Protein AF-A0A3D1SJI2-F1 (afdb_monomer_lite)

Secondary structure (DSSP, 8-state):
--HHHHHHHHTTSTTHHHHHHHHHHTHHHHHHHHHHHT---S-HHHHHHHHHHHHHHHHHHHHHHHHHT-HHHHHHHHHHHHHHHHHHHHH-

pLDDT: mean 87.46, std 10.69, range [45.66, 95.69]

Structure (mmCIF, N/CA/C/O backbone):
data_AF-A0A3D1SJI2-F1
#
_entry.id   AF-A0A3D1SJI2-F1
#
loop_
_atom_site.group_PDB
_atom_site.id
_atom_site.type_symbol
_atom_site.label_atom_id
_atom_site.label_alt_id
_atom_site.label_comp_id
_atom_site.label_asym_id
_atom_site.label_entity_id
_atom_site.label_seq_id
_atom_site.pdbx_PDB_ins_code
_atom_site.Cartn_x
_atom_site.Cartn_y
_atom_site.Cartn_z
_atom_site.occupancy
_atom_site.B_iso_or_equiv
_atom_site.auth_seq_id
_atom_site.auth_comp_id
_atom_site.auth_asym_id
_atom_site.auth_atom_id
_atom_site.pdbx_PDB_model_num
ATOM 1 N N . MET A 1 1 ? 0.425 13.482 -3.241 1.00 54.78 1 MET A N 1
ATOM 2 C CA . MET A 1 1 ? -0.167 12.395 -2.440 1.00 54.78 1 MET A CA 1
ATOM 3 C C . MET A 1 1 ? -0.523 12.970 -1.091 1.00 54.78 1 MET A C 1
ATOM 5 O O . MET A 1 1 ? 0.357 13.116 -0.268 1.00 54.78 1 MET A O 1
ATOM 9 N N . THR A 1 2 ? -1.766 13.391 -0.902 1.00 72.38 2 THR A N 1
ATOM 10 C CA . THR A 1 2 ? -2.187 14.062 0.338 1.00 72.38 2 THR A CA 1
ATOM 11 C C . THR A 1 2 ? -2.922 13.093 1.259 1.00 72.38 2 THR A C 1
ATOM 13 O O . THR A 1 2 ? -2.580 13.012 2.426 1.00 72.38 2 THR A O 1
ATOM 16 N N . LEU A 1 3 ? -3.792 12.226 0.725 1.00 81.00 3 LEU A N 1
ATOM 17 C CA . LEU A 1 3 ? -4.602 11.307 1.536 1.00 81.00 3 LEU A CA 1
ATOM 18 C C . LEU A 1 3 ? -3.786 10.315 2.388 1.00 81.00 3 LEU A C 1
ATOM 20 O O . LEU A 1 3 ? -3.964 10.270 3.600 1.00 81.00 3 LEU A O 1
ATOM 24 N N . ALA A 1 4 ? -2.908 9.512 1.774 1.00 79.75 4 ALA A N 1
ATOM 25 C CA . ALA A 1 4 ? -2.155 8.489 2.508 1.00 79.75 4 ALA A CA 1
ATOM 26 C C . ALA A 1 4 ? -1.237 9.123 3.572 1.00 79.75 4 ALA A C 1
ATOM 28 O O . ALA A 1 4 ? -1.216 8.688 4.719 1.00 79.75 4 ALA A O 1
ATOM 29 N N . GLU A 1 5 ? -0.543 10.205 3.221 1.00 82.81 5 GLU A N 1
ATOM 30 C CA . GLU A 1 5 ? 0.402 10.901 4.107 1.00 82.81 5 GLU A CA 1
ATOM 31 C C . GLU A 1 5 ? -0.289 11.675 5.240 1.00 82.81 5 GLU A C 1
ATOM 33 O O . GLU A 1 5 ? 0.227 11.742 6.355 1.00 82.81 5 GLU A O 1
ATOM 38 N N . GLU A 1 6 ? -1.465 12.250 4.985 1.00 86.75 6 GLU A N 1
ATOM 39 C CA . GLU A 1 6 ? -2.312 12.832 6.032 1.00 86.75 6 GLU A CA 1
ATOM 40 C C . GLU A 1 6 ? -2.807 11.743 6.984 1.00 86.75 6 GLU A C 1
ATOM 42 O O . GLU A 1 6 ? -2.742 11.907 8.205 1.00 86.75 6 GLU A O 1
ATOM 47 N N . SER A 1 7 ? -3.215 10.596 6.436 1.00 85.00 7 SER A N 1
ATOM 48 C CA . SER A 1 7 ? -3.745 9.502 7.239 1.00 85.00 7 SER A CA 1
ATOM 49 C C . SER A 1 7 ? -2.731 8.957 8.242 1.00 85.00 7 SER A C 1
ATOM 51 O O . SER A 1 7 ? -3.099 8.642 9.367 1.00 85.00 7 SER A O 1
ATOM 53 N N . GLU A 1 8 ? -1.437 8.932 7.908 1.00 84.69 8 GLU A N 1
ATOM 54 C CA . GLU A 1 8 ? -0.404 8.433 8.817 1.00 84.69 8 GLU A CA 1
ATOM 55 C C . GLU A 1 8 ? -0.428 9.154 10.178 1.00 84.69 8 GLU A C 1
ATOM 57 O O . GLU A 1 8 ? -0.278 8.510 11.226 1.00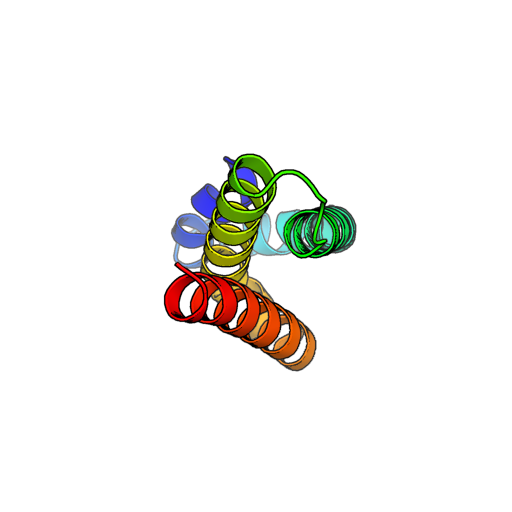 84.69 8 GLU A O 1
ATOM 62 N N . ARG A 1 9 ? -0.641 10.477 10.163 1.00 86.69 9 ARG A N 1
ATOM 63 C CA . ARG A 1 9 ? -0.730 11.314 11.369 1.00 86.69 9 ARG A CA 1
ATOM 64 C C . ARG A 1 9 ? -2.072 11.158 12.068 1.00 86.69 9 ARG A C 1
ATOM 66 O O . ARG A 1 9 ? -2.118 11.058 13.290 1.00 86.69 9 ARG A O 1
ATOM 73 N N . GLU A 1 10 ? -3.154 11.107 11.310 1.00 90.19 10 GLU A N 1
ATOM 74 C CA . GLU A 1 10 ? -4.498 11.092 11.883 1.00 90.19 10 GLU A CA 1
ATOM 75 C C . GLU A 1 10 ? -4.901 9.716 12.437 1.00 90.19 10 GLU A C 1
ATOM 77 O O . GLU A 1 10 ? -5.694 9.637 13.373 1.00 90.19 10 GLU A O 1
ATOM 82 N N . LEU A 1 11 ? -4.278 8.632 11.961 1.00 88.44 11 LEU A N 1
ATOM 83 C CA . LEU A 1 11 ? -4.452 7.277 12.498 1.00 88.44 11 LEU A CA 1
ATOM 84 C C . LEU A 1 11 ? -3.929 7.111 13.934 1.00 88.44 11 LEU A C 1
ATOM 86 O O . LEU A 1 11 ? -4.281 6.144 14.605 1.00 88.44 11 LEU A O 1
ATOM 90 N N . VAL A 1 12 ? -3.105 8.034 14.438 1.00 87.75 12 VAL A N 1
ATOM 91 C CA . VAL A 1 12 ? -2.705 8.075 15.860 1.00 87.75 12 VAL A CA 1
ATOM 92 C C . VAL A 1 12 ? -3.437 9.157 16.655 1.00 87.75 12 VAL A C 1
ATOM 94 O O . VAL A 1 12 ? -3.172 9.327 17.844 1.00 87.75 12 VAL A O 1
ATOM 97 N N . GLY A 1 13 ? -4.341 9.893 16.009 1.00 89.44 13 GLY A N 1
ATOM 98 C CA . GLY A 1 13 ? -5.067 11.014 16.588 1.00 89.44 13 GLY A CA 1
ATOM 99 C C . GLY A 1 13 ? -6.534 10.703 16.907 1.00 89.44 13 GLY A C 1
ATOM 100 O O . GLY A 1 13 ? -7.014 9.588 16.700 1.00 89.44 13 GLY A O 1
ATOM 101 N N . PRO A 1 14 ? -7.287 11.712 17.381 1.00 91.69 14 PRO A N 1
ATOM 102 C CA . PRO A 1 14 ? -8.703 11.568 17.728 1.00 91.69 14 PRO A CA 1
ATOM 103 C C . PRO A 1 14 ? -9.598 11.163 16.551 1.00 91.69 14 PRO A C 1
ATOM 105 O O . PRO A 1 14 ? -10.680 10.627 16.761 1.00 91.69 14 PRO A O 1
ATOM 108 N N . GLN A 1 15 ? -9.155 11.420 15.316 1.00 91.56 15 GLN A N 1
ATOM 109 C CA . GLN A 1 15 ? -9.899 11.107 14.095 1.00 91.56 15 GLN A CA 1
ATOM 110 C C . GLN A 1 15 ? -9.597 9.702 13.548 1.00 91.56 15 GLN A C 1
ATOM 112 O O . GLN A 1 15 ? -9.980 9.407 12.417 1.00 91.56 15 GLN A O 1
ATOM 117 N N . GLN A 1 16 ? -8.926 8.838 14.322 1.00 92.94 16 GLN A N 1
ATOM 118 C CA . GLN A 1 16 ? -8.488 7.509 13.881 1.00 92.94 16 GLN A CA 1
ATOM 119 C C . GLN A 1 16 ? -9.596 6.721 13.173 1.00 92.94 16 GLN A C 1
ATOM 121 O O . GLN A 1 16 ? -9.382 6.278 12.050 1.00 92.94 16 GLN A O 1
ATOM 126 N N . THR A 1 17 ? -10.775 6.581 13.784 1.00 92.19 17 THR A N 1
ATOM 127 C CA . THR A 1 17 ? -11.886 5.809 13.201 1.00 92.19 17 THR A CA 1
ATOM 128 C C . THR A 1 17 ? -12.346 6.387 11.864 1.00 92.19 17 THR A C 1
ATOM 130 O O . THR A 1 17 ? -12.453 5.654 10.888 1.00 92.19 17 THR A O 1
ATOM 133 N N . THR A 1 18 ? -12.525 7.708 11.782 1.00 93.75 18 THR A N 1
ATOM 134 C CA . THR A 1 18 ? -12.920 8.396 10.543 1.00 93.75 18 THR A CA 1
ATOM 135 C C . THR A 1 18 ? -11.904 8.173 9.425 1.00 93.75 18 THR A C 1
ATOM 137 O O . THR A 1 18 ? -12.268 7.980 8.266 1.00 93.75 18 THR A O 1
ATOM 140 N N . TRP A 1 19 ? -10.614 8.197 9.758 1.00 94.50 19 TRP A N 1
ATOM 141 C CA . TRP A 1 19 ? -9.555 7.962 8.782 1.00 94.50 19 TRP A CA 1
ATOM 142 C C . TRP A 1 19 ? -9.437 6.500 8.374 1.00 94.50 19 TRP A C 1
ATOM 144 O O . TRP A 1 19 ? -9.206 6.241 7.198 1.00 94.50 19 TRP A O 1
ATOM 154 N N . LEU A 1 20 ? -9.641 5.557 9.293 1.00 92.25 20 LEU A N 1
ATOM 155 C CA . LEU A 1 20 ? -9.707 4.134 8.965 1.00 92.25 20 LEU A CA 1
ATOM 156 C C . LEU A 1 20 ? -10.856 3.840 7.996 1.00 92.25 20 LEU A C 1
ATOM 158 O O . LEU A 1 20 ? -10.622 3.242 6.951 1.00 92.25 20 LEU A O 1
ATOM 162 N N . GLU A 1 21 ? -12.061 4.339 8.276 1.00 93.62 21 GLU A N 1
ATOM 163 C CA . GLU A 1 21 ? -13.222 4.178 7.388 1.00 93.62 21 GLU A CA 1
ATOM 164 C C . GLU A 1 21 ? -12.983 4.798 6.008 1.00 93.62 21 GLU A C 1
ATOM 166 O O . GLU A 1 21 ? -13.334 4.214 4.983 1.00 93.62 21 GLU A O 1
ATOM 171 N N . ARG A 1 22 ? -12.350 5.975 5.961 1.00 94.06 22 ARG A N 1
ATOM 172 C CA . ARG A 1 22 ? -12.008 6.632 4.697 1.00 94.06 22 ARG A CA 1
ATOM 173 C C . ARG A 1 22 ? -10.965 5.847 3.902 1.00 94.06 22 ARG A C 1
ATOM 175 O O . ARG A 1 22 ? -11.087 5.749 2.686 1.00 94.06 22 ARG A O 1
ATOM 182 N N . LEU A 1 23 ? -9.937 5.311 4.560 1.00 93.31 23 LEU A N 1
ATOM 183 C CA . LEU A 1 23 ? -8.923 4.488 3.897 1.00 93.31 23 LEU A CA 1
ATOM 184 C C . LEU A 1 23 ? -9.500 3.167 3.396 1.00 93.31 23 LEU A C 1
ATOM 186 O O . LEU A 1 23 ? -9.107 2.735 2.321 1.00 93.31 23 LEU A O 1
ATOM 190 N N . GLU A 1 24 ? -10.444 2.575 4.126 1.00 93.69 24 GLU A N 1
ATOM 191 C CA . GLU A 1 24 ? -11.172 1.383 3.685 1.00 93.69 24 GLU A CA 1
ATOM 192 C C . GLU A 1 24 ? -11.963 1.667 2.400 1.00 93.69 24 GLU A C 1
ATOM 194 O O . GLU A 1 24 ? -11.864 0.923 1.429 1.00 93.69 24 GLU A O 1
ATOM 199 N N . GLN A 1 25 ? -12.688 2.791 2.346 1.00 95.38 25 GLN A N 1
ATOM 200 C CA . GLN A 1 25 ? -13.420 3.205 1.140 1.00 95.38 25 GLN A CA 1
ATOM 201 C C . GLN A 1 25 ? -12.497 3.440 -0.063 1.00 95.38 25 GLN A C 1
ATOM 203 O O . GLN A 1 25 ? -12.880 3.182 -1.201 1.00 95.38 25 GLN A O 1
ATOM 208 N N . GLU A 1 26 ? -11.282 3.925 0.186 1.00 94.69 26 GLU A N 1
ATOM 209 C CA . GLU A 1 26 ? -10.282 4.210 -0.845 1.00 94.69 26 GLU A CA 1
ATOM 210 C C . GLU A 1 26 ? -9.319 3.038 -1.083 1.00 94.69 26 GLU A C 1
ATOM 212 O O . GLU A 1 26 ? -8.387 3.162 -1.880 1.00 94.69 26 GLU A O 1
ATOM 217 N N . HIS A 1 27 ? -9.506 1.896 -0.417 1.00 92.88 27 HIS A N 1
ATOM 218 C CA . HIS A 1 27 ? -8.514 0.822 -0.390 1.00 92.88 27 HIS A CA 1
ATOM 219 C C . HIS A 1 27 ? -8.220 0.272 -1.787 1.00 92.88 27 HIS A C 1
ATOM 221 O O . HIS A 1 27 ? -7.053 0.142 -2.166 1.00 92.88 27 HIS A O 1
ATOM 227 N N . ASP A 1 28 ? -9.250 0.055 -2.603 1.00 94.38 28 ASP A N 1
ATOM 228 C CA . ASP A 1 28 ? -9.084 -0.387 -3.990 1.00 94.38 28 ASP A CA 1
ATOM 229 C C . ASP A 1 28 ? -8.333 0.646 -4.842 1.00 94.38 28 ASP A C 1
ATOM 231 O O . ASP A 1 28 ? -7.431 0.291 -5.606 1.00 94.38 28 ASP A O 1
ATOM 235 N N . ASN A 1 29 ? -8.621 1.936 -4.661 1.00 95.00 29 ASN A N 1
ATOM 236 C CA . ASN A 1 29 ? -7.914 3.011 -5.359 1.00 95.00 29 ASN A CA 1
ATOM 237 C C . ASN A 1 29 ? -6.437 3.066 -4.939 1.00 95.00 29 ASN A C 1
ATOM 239 O O . ASN A 1 29 ? -5.549 3.227 -5.780 1.00 95.00 29 ASN A O 1
ATOM 243 N N . LEU A 1 30 ? -6.155 2.870 -3.649 1.00 93.69 30 LEU A N 1
ATOM 244 C CA . LEU A 1 30 ? -4.798 2.795 -3.108 1.00 93.69 30 LEU A CA 1
ATOM 245 C C . LEU A 1 30 ? -4.045 1.570 -3.647 1.00 93.69 30 LEU A C 1
ATOM 247 O O . LEU A 1 30 ? -2.871 1.686 -4.002 1.00 93.69 30 LEU A O 1
ATOM 251 N N . ARG A 1 31 ? -4.714 0.419 -3.794 1.00 94.56 31 ARG A N 1
ATOM 252 C CA . ARG A 1 31 ? -4.143 -0.773 -4.441 1.00 94.56 31 ARG A CA 1
ATOM 253 C C . ARG A 1 31 ? -3.825 -0.523 -5.908 1.00 94.56 31 ARG A C 1
ATOM 255 O O . ARG A 1 31 ? -2.769 -0.945 -6.377 1.00 94.56 31 ARG A O 1
ATOM 262 N N . VAL A 1 32 ? -4.710 0.143 -6.645 1.00 95.69 32 VAL A N 1
ATOM 263 C CA . VAL A 1 32 ? -4.459 0.516 -8.045 1.00 95.69 32 VAL A CA 1
ATOM 264 C C . VAL A 1 32 ? -3.249 1.445 -8.134 1.00 95.69 32 VAL A C 1
ATOM 266 O O . VAL A 1 32 ? -2.354 1.194 -8.941 1.00 95.69 32 VAL A O 1
ATOM 269 N N . ALA A 1 33 ? -3.165 2.453 -7.263 1.00 93.94 33 ALA A N 1
ATOM 270 C CA . ALA A 1 33 ? -2.036 3.377 -7.214 1.00 93.94 33 ALA A CA 1
ATOM 271 C C . ALA A 1 33 ? -0.708 2.670 -6.892 1.00 93.94 33 ALA A C 1
ATOM 273 O O . ALA A 1 33 ? 0.287 2.912 -7.572 1.00 93.94 33 ALA A O 1
ATOM 274 N N . LEU A 1 34 ? -0.694 1.763 -5.907 1.00 94.44 34 LEU A N 1
ATOM 275 C CA . LEU A 1 34 ? 0.483 0.956 -5.565 1.00 94.44 34 LEU A CA 1
ATOM 276 C C . LEU A 1 34 ? 0.924 0.066 -6.730 1.00 94.44 34 LEU A C 1
ATOM 278 O O . LEU A 1 34 ? 2.109 0.010 -7.042 1.00 94.44 34 LEU A O 1
ATOM 282 N N . ASN A 1 35 ? -0.012 -0.607 -7.403 1.00 94.56 35 ASN A N 1
ATOM 283 C CA . ASN A 1 35 ? 0.322 -1.445 -8.553 1.00 94.56 35 ASN A CA 1
ATOM 284 C C . ASN A 1 35 ? 0.867 -0.623 -9.723 1.00 94.56 35 ASN A C 1
ATOM 286 O O . ASN A 1 35 ? 1.868 -1.017 -10.311 1.00 94.56 35 ASN A O 1
ATOM 290 N N . TRP A 1 36 ? 0.253 0.519 -10.035 1.00 93.88 36 TRP A N 1
ATOM 291 C CA . TRP A 1 36 ? 0.750 1.433 -11.065 1.00 93.88 36 TRP A CA 1
ATOM 292 C C . TRP A 1 36 ? 2.163 1.939 -10.745 1.00 93.88 36 TRP A C 1
ATOM 294 O O . TRP A 1 36 ? 3.029 1.964 -11.615 1.00 93.88 36 TRP A O 1
ATOM 304 N N . ALA A 1 37 ? 2.419 2.283 -9.482 1.00 92.88 37 ALA A N 1
ATOM 305 C CA . ALA A 1 37 ? 3.714 2.773 -9.027 1.00 92.88 37 ALA A CA 1
ATOM 306 C C . ALA A 1 37 ? 4.823 1.696 -9.056 1.00 92.88 37 ALA A C 1
ATOM 308 O O . ALA A 1 37 ? 6.003 2.021 -9.154 1.00 92.88 37 ALA A O 1
ATOM 309 N N . LEU A 1 38 ? 4.455 0.413 -8.992 1.00 91.44 38 LEU A N 1
ATOM 310 C CA . LEU A 1 38 ? 5.382 -0.723 -9.064 1.00 91.44 38 LEU A CA 1
ATOM 311 C C . LEU A 1 38 ? 5.619 -1.240 -10.493 1.00 91.44 38 LEU A C 1
ATOM 313 O O . LEU A 1 38 ? 6.444 -2.135 -10.683 1.00 91.44 38 LEU A O 1
ATOM 317 N N . GLN A 1 39 ? 4.908 -0.722 -11.497 1.00 90.44 39 GLN A N 1
ATOM 318 C CA . GLN A 1 39 ? 5.125 -1.112 -12.889 1.00 90.44 39 GLN A CA 1
ATOM 319 C C . GLN A 1 39 ? 6.432 -0.518 -13.421 1.00 90.44 39 GLN A C 1
ATOM 321 O O . GLN A 1 39 ? 6.681 0.682 -13.301 1.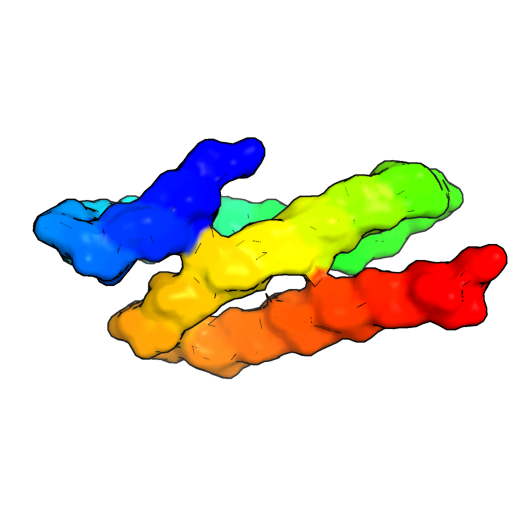00 90.44 39 GLN A O 1
ATOM 326 N N . GLN A 1 40 ? 7.252 -1.368 -14.040 1.00 82.12 40 GLN A N 1
ATOM 327 C CA . GLN A 1 40 ? 8.432 -0.921 -14.773 1.00 82.12 40 GLN A CA 1
ATOM 328 C C . GLN A 1 40 ? 8.062 -0.461 -16.181 1.00 82.12 40 GLN A C 1
ATOM 330 O O . GLN A 1 40 ? 7.141 -0.986 -16.805 1.00 82.12 40 GLN A O 1
ATOM 335 N N . ASP A 1 41 ? 8.813 0.516 -16.668 1.00 81.19 41 ASP A N 1
ATOM 336 C CA . ASP A 1 41 ? 8.660 1.135 -17.979 1.00 81.19 41 ASP A CA 1
ATOM 337 C C . ASP A 1 41 ? 10.051 1.411 -18.560 1.00 81.19 41 ASP A C 1
ATOM 339 O O . ASP A 1 41 ? 11.039 1.467 -17.821 1.00 81.19 41 ASP A O 1
ATOM 343 N N . GLU A 1 42 ? 10.119 1.621 -19.870 1.00 77.44 42 GLU A N 1
ATOM 344 C CA . GLU A 1 42 ? 11.353 1.891 -20.611 1.00 77.44 42 GLU A CA 1
ATOM 345 C C . GLU A 1 42 ? 12.007 3.216 -20.182 1.00 77.44 42 GLU A C 1
ATOM 347 O O . GLU A 1 42 ? 13.218 3.394 -20.321 1.00 77.44 42 GLU A O 1
ATOM 352 N N . ASN A 1 43 ? 11.232 4.148 -19.615 1.00 83.12 43 ASN A N 1
ATOM 353 C CA . ASN A 1 43 ? 11.757 5.406 -19.091 1.00 83.12 43 ASN A CA 1
ATOM 354 C C . ASN A 1 43 ? 12.263 5.270 -17.642 1.00 83.12 43 ASN A C 1
ATOM 356 O O . ASN A 1 43 ? 11.490 5.356 -16.685 1.00 83.12 43 ASN A O 1
ATOM 360 N N . THR A 1 44 ? 13.583 5.149 -17.478 1.00 79.31 44 THR A N 1
ATOM 361 C CA . THR A 1 44 ? 14.258 4.990 -16.176 1.00 79.31 44 THR A CA 1
ATOM 362 C C . THR A 1 44 ? 13.915 6.085 -15.159 1.00 79.31 44 THR A C 1
ATOM 364 O O . THR A 1 44 ? 13.715 5.782 -13.984 1.00 79.31 44 THR A O 1
ATOM 367 N N . ASN A 1 45 ? 13.787 7.349 -15.581 1.00 84.00 45 ASN A N 1
ATOM 368 C CA . ASN A 1 45 ? 13.510 8.461 -14.659 1.00 84.00 45 ASN A CA 1
ATOM 369 C C . ASN A 1 45 ? 12.081 8.401 -14.099 1.00 84.00 45 ASN A C 1
ATOM 371 O O . ASN A 1 45 ? 11.858 8.641 -12.912 1.00 84.00 45 ASN A O 1
ATOM 375 N N . GLU A 1 46 ? 11.108 8.061 -14.946 1.00 87.19 46 GLU A N 1
ATOM 376 C CA . GLU A 1 46 ? 9.714 7.908 -14.516 1.00 87.19 46 GLU A CA 1
ATOM 377 C C . GLU A 1 46 ? 9.527 6.631 -13.684 1.00 87.19 46 GLU A C 1
ATOM 379 O O . GLU A 1 46 ? 8.747 6.607 -12.733 1.00 87.19 46 GLU A O 1
ATOM 384 N N . THR A 1 47 ? 10.275 5.570 -13.995 1.00 87.00 47 THR A N 1
ATOM 385 C CA . THR A 1 47 ? 10.338 4.352 -13.177 1.00 87.00 47 THR A CA 1
ATOM 386 C C . THR A 1 47 ? 10.876 4.649 -11.771 1.00 87.00 47 THR A C 1
ATOM 388 O O . THR A 1 47 ? 10.224 4.284 -10.794 1.00 87.00 47 THR A O 1
ATOM 391 N N . GLN A 1 48 ? 11.975 5.402 -11.641 1.00 86.88 48 GLN A N 1
ATOM 392 C CA . GLN A 1 48 ? 12.517 5.815 -10.338 1.00 86.88 48 GLN A CA 1
ATOM 393 C C . GLN A 1 48 ? 11.494 6.617 -9.520 1.00 86.88 48 GLN A C 1
ATOM 395 O O . GLN A 1 48 ? 11.233 6.315 -8.354 1.00 86.88 48 GLN A O 1
ATOM 400 N N . ARG A 1 49 ? 10.852 7.611 -10.145 1.00 89.62 49 ARG A N 1
ATOM 401 C CA . ARG A 1 49 ? 9.846 8.449 -9.482 1.00 89.62 49 ARG A CA 1
ATOM 402 C C . ARG A 1 49 ? 8.646 7.638 -8.989 1.00 89.62 49 ARG A C 1
ATOM 404 O O . ARG A 1 49 ? 8.141 7.878 -7.893 1.00 89.62 49 ARG A O 1
ATOM 411 N N . ARG A 1 50 ? 8.174 6.684 -9.792 1.00 91.44 50 ARG A N 1
ATOM 412 C CA . ARG A 1 50 ? 7.070 5.792 -9.418 1.00 91.44 50 ARG A CA 1
ATOM 413 C C . ARG A 1 50 ? 7.449 4.862 -8.268 1.00 91.44 50 ARG A C 1
ATOM 415 O O . ARG A 1 50 ? 6.646 4.683 -7.358 1.00 91.44 50 ARG A O 1
ATOM 422 N N . MET A 1 51 ? 8.682 4.372 -8.212 1.00 90.62 51 MET A N 1
ATOM 423 C CA . MET A 1 51 ? 9.136 3.568 -7.074 1.00 90.62 51 MET A CA 1
ATOM 424 C C . MET A 1 51 ? 9.201 4.372 -5.768 1.00 90.62 51 MET A C 1
ATOM 426 O O . MET A 1 51 ? 8.758 3.884 -4.728 1.00 90.62 51 MET A O 1
ATOM 430 N N . GLU A 1 52 ? 9.646 5.631 -5.810 1.00 90.50 52 GLU A N 1
ATOM 431 C CA . GLU A 1 52 ? 9.576 6.532 -4.647 1.00 90.50 52 GLU A CA 1
ATOM 432 C C . GLU A 1 52 ? 8.128 6.754 -4.180 1.00 90.50 52 GLU A C 1
ATOM 434 O O . GLU A 1 52 ? 7.849 6.797 -2.978 1.00 90.50 52 GLU A O 1
ATOM 439 N N . ILE A 1 53 ? 7.188 6.856 -5.126 1.00 92.12 53 ILE A N 1
ATOM 440 C CA . ILE A 1 53 ? 5.751 6.923 -4.839 1.00 92.12 53 ILE A CA 1
ATOM 441 C C . ILE A 1 53 ? 5.273 5.640 -4.144 1.00 92.12 53 ILE A C 1
ATOM 443 O O . ILE A 1 53 ? 4.589 5.729 -3.123 1.00 92.12 53 ILE A O 1
ATOM 447 N N . ALA A 1 54 ? 5.660 4.464 -4.646 1.00 93.38 54 ALA A N 1
ATOM 448 C CA . ALA A 1 54 ? 5.295 3.178 -4.054 1.00 93.38 54 ALA A CA 1
ATOM 449 C C . ALA A 1 54 ? 5.800 3.049 -2.607 1.00 93.38 54 ALA A C 1
ATOM 451 O O . ALA A 1 54 ? 5.030 2.667 -1.725 1.00 93.38 54 ALA A O 1
ATOM 452 N N . LEU A 1 55 ? 7.055 3.430 -2.341 1.00 92.94 55 LEU A N 1
ATOM 453 C CA . LEU A 1 55 ? 7.640 3.410 -0.996 1.00 92.94 55 LEU A CA 1
ATOM 454 C C . LEU A 1 55 ? 6.903 4.341 -0.027 1.00 92.94 55 LEU A C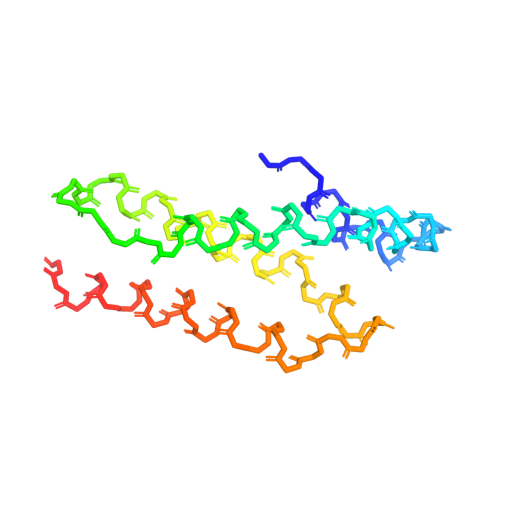 1
ATOM 456 O O . LEU A 1 55 ? 6.583 3.941 1.093 1.00 92.94 55 LEU A O 1
ATOM 460 N N . ARG A 1 56 ? 6.598 5.572 -0.456 1.00 92.69 56 ARG A N 1
ATOM 461 C CA . ARG A 1 56 ? 5.856 6.542 0.369 1.00 92.69 56 ARG A CA 1
ATOM 462 C C . ARG A 1 56 ? 4.453 6.046 0.702 1.00 92.69 56 ARG A C 1
ATOM 464 O O . ARG A 1 56 ? 4.047 6.115 1.860 1.00 92.69 56 ARG A O 1
ATOM 471 N N . LEU A 1 57 ? 3.734 5.513 -0.288 1.00 93.38 57 LEU A N 1
ATOM 472 C CA . LEU A 1 57 ? 2.404 4.937 -0.076 1.00 93.38 57 LEU A CA 1
ATOM 473 C C . LEU A 1 57 ? 2.458 3.742 0.878 1.00 93.38 57 LEU A C 1
ATOM 475 O O . LEU A 1 57 ? 1.677 3.693 1.825 1.00 93.38 57 LEU A O 1
ATOM 479 N N . ALA A 1 58 ? 3.394 2.811 0.674 1.00 93.75 58 ALA A N 1
ATOM 480 C CA . ALA A 1 58 ? 3.529 1.636 1.530 1.00 93.75 58 ALA A CA 1
ATOM 481 C C . ALA A 1 58 ? 3.859 2.010 2.986 1.00 93.75 58 ALA A C 1
ATOM 483 O O . ALA A 1 58 ? 3.267 1.462 3.918 1.00 93.75 58 ALA A O 1
ATOM 484 N N . GLY A 1 59 ? 4.745 2.989 3.195 1.00 91.94 59 GLY A N 1
ATOM 485 C CA . GLY A 1 59 ? 5.065 3.502 4.528 1.00 91.94 59 GLY A CA 1
ATOM 486 C C . GLY A 1 59 ? 3.852 4.122 5.224 1.00 91.94 59 GLY A C 1
ATOM 487 O O . GLY A 1 59 ? 3.536 3.760 6.360 1.00 91.94 59 GLY A O 1
ATOM 488 N N . ALA A 1 60 ? 3.133 4.998 4.519 1.00 92.19 60 ALA A N 1
ATOM 489 C CA . ALA A 1 60 ? 1.986 5.716 5.064 1.00 92.19 60 ALA A CA 1
ATOM 490 C C . ALA A 1 60 ? 0.793 4.793 5.394 1.00 92.19 60 ALA A C 1
ATOM 492 O O . ALA A 1 60 ? 0.110 4.989 6.400 1.00 92.19 60 ALA A O 1
ATOM 493 N N . LEU A 1 61 ? 0.572 3.742 4.595 1.00 94.06 61 LEU A N 1
ATOM 494 C CA . LEU A 1 61 ? -0.532 2.787 4.774 1.00 94.06 61 LEU A CA 1
ATOM 495 C C . LEU A 1 61 ? -0.234 1.669 5.782 1.00 94.06 61 LEU A C 1
ATOM 497 O O . LEU A 1 61 ? -1.133 0.908 6.145 1.00 94.06 61 LEU A O 1
ATOM 501 N N . ARG A 1 62 ? 0.995 1.585 6.307 1.00 92.56 62 ARG A N 1
ATOM 502 C CA . ARG A 1 62 ? 1.410 0.530 7.245 1.00 92.56 62 ARG A CA 1
ATOM 503 C C . ARG A 1 62 ? 0.477 0.391 8.448 1.00 92.56 62 ARG A C 1
ATOM 505 O O . ARG A 1 62 ? 0.138 -0.726 8.835 1.00 92.56 62 ARG A O 1
ATOM 512 N N . ARG A 1 63 ? 0.069 1.511 9.057 1.00 91.19 63 ARG A N 1
ATOM 513 C CA . ARG A 1 63 ? -0.829 1.503 10.228 1.00 91.19 63 ARG A CA 1
ATOM 514 C C . ARG A 1 63 ? -2.233 1.033 9.868 1.00 91.19 63 ARG A C 1
ATOM 516 O O . ARG A 1 63 ? -2.800 0.243 10.612 1.00 91.19 63 ARG A O 1
ATOM 523 N N . PHE A 1 64 ? -2.750 1.465 8.721 1.00 94.12 64 PHE A N 1
ATOM 524 C CA . PHE A 1 64 ? -4.036 1.000 8.212 1.00 94.12 64 PHE A CA 1
ATOM 525 C C . PHE A 1 64 ? -4.043 -0.522 8.052 1.00 94.12 64 PHE A C 1
ATOM 527 O O . PHE A 1 64 ? -4.883 -1.191 8.646 1.00 94.12 64 PHE A O 1
ATOM 534 N N . TRP A 1 65 ? -3.040 -1.095 7.380 1.00 95.19 65 TRP A N 1
ATOM 535 C CA . TRP A 1 65 ? -2.955 -2.548 7.208 1.00 95.19 65 TRP A CA 1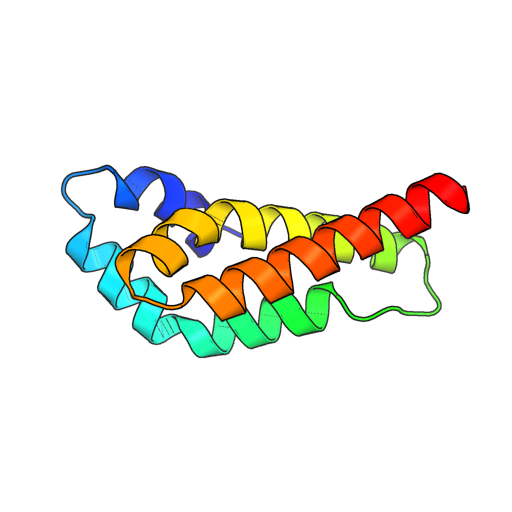
ATOM 536 C C . TRP A 1 65 ? -2.867 -3.317 8.532 1.00 95.19 65 TRP A C 1
ATOM 538 O O . TRP A 1 65 ? -3.446 -4.395 8.653 1.00 95.19 65 TRP A O 1
ATOM 548 N N . GLN A 1 66 ? -2.175 -2.760 9.532 1.00 91.00 66 GLN A N 1
ATOM 549 C CA . GLN A 1 66 ? -2.095 -3.340 10.877 1.00 91.00 66 GLN A CA 1
ATOM 550 C C . GLN A 1 66 ? -3.431 -3.305 11.623 1.00 91.00 66 GLN A C 1
ATOM 552 O O . GLN A 1 66 ? -3.764 -4.267 12.308 1.00 91.00 66 GLN A O 1
ATOM 557 N N . MET A 1 67 ? -4.181 -2.212 11.498 1.00 89.81 67 MET A N 1
ATOM 558 C CA . MET A 1 67 ? -5.417 -1.986 12.249 1.00 89.81 67 MET A CA 1
ATOM 559 C C . MET A 1 67 ? -6.642 -2.648 11.601 1.00 89.81 67 MET A C 1
ATOM 561 O O . MET A 1 67 ? -7.530 -3.087 12.323 1.00 89.81 67 MET A O 1
ATOM 565 N N . HIS A 1 68 ? -6.678 -2.761 10.269 1.00 87.88 68 HIS A N 1
ATOM 566 C CA . HIS A 1 68 ? -7.810 -3.315 9.508 1.00 87.88 68 HIS A CA 1
ATOM 567 C C . HIS A 1 68 ? -7.627 -4.776 9.052 1.00 87.88 68 HIS A C 1
ATOM 569 O O . HIS A 1 68 ? -8.522 -5.357 8.449 1.00 87.88 68 HIS A O 1
ATOM 575 N N . GLY A 1 69 ? -6.492 -5.414 9.364 1.00 88.31 69 GLY A N 1
ATOM 576 C CA . GLY A 1 69 ? -6.280 -6.844 9.085 1.00 88.31 69 GLY A CA 1
ATOM 577 C C . GLY A 1 69 ? -5.718 -7.169 7.695 1.00 88.31 69 GLY A C 1
ATOM 578 O O . GLY A 1 69 ? -5.660 -8.336 7.313 1.00 88.31 69 GLY A O 1
ATOM 579 N N . HIS A 1 70 ? -5.214 -6.179 6.958 1.00 90.50 70 HIS A N 1
ATOM 580 C CA . HIS A 1 70 ? -4.592 -6.357 5.637 1.00 90.50 70 HIS A CA 1
ATOM 581 C C . HIS A 1 70 ? -3.074 -6.602 5.704 1.00 90.50 70 HIS A C 1
ATOM 583 O O . HIS A 1 70 ? -2.333 -6.246 4.788 1.00 90.50 70 HIS A O 1
ATOM 589 N N . LEU A 1 71 ? -2.581 -7.210 6.786 1.00 91.19 71 LEU A N 1
ATOM 590 C CA . LEU A 1 71 ? -1.145 -7.368 7.053 1.00 91.19 71 LEU A CA 1
ATOM 591 C C . LEU A 1 71 ? -0.377 -8.055 5.917 1.00 91.19 71 LEU A C 1
ATOM 593 O O . LEU A 1 71 ? 0.681 -7.571 5.524 1.00 91.19 71 LEU A O 1
ATOM 597 N N . ASN A 1 72 ? -0.911 -9.153 5.375 1.00 94.25 72 ASN A N 1
ATOM 598 C CA . ASN A 1 72 ? -0.246 -9.906 4.307 1.00 94.25 72 ASN A CA 1
ATOM 599 C C . ASN A 1 72 ? -0.142 -9.090 3.006 1.00 94.25 72 ASN A C 1
ATOM 601 O O . ASN A 1 72 ? 0.873 -9.109 2.309 1.00 94.25 72 ASN A O 1
ATOM 605 N N . GLU A 1 73 ? -1.190 -8.329 2.692 1.00 93.50 73 GLU A N 1
ATOM 606 C CA . GLU A 1 73 ? -1.183 -7.424 1.546 1.00 93.50 73 GLU A CA 1
ATOM 607 C C . GLU A 1 73 ? -0.156 -6.306 1.741 1.00 93.50 73 GLU A C 1
ATOM 609 O O . GLU A 1 73 ? 0.663 -6.053 0.856 1.00 93.50 73 GLU A O 1
ATOM 614 N N . GLY A 1 74 ? -0.162 -5.681 2.918 1.00 93.88 74 GLY A N 1
ATOM 615 C CA . GLY A 1 74 ? 0.782 -4.628 3.251 1.00 93.88 74 GLY A CA 1
ATOM 616 C C . GLY A 1 74 ? 2.233 -5.085 3.197 1.00 93.88 74 GLY A C 1
ATOM 617 O O . GLY A 1 74 ? 3.087 -4.391 2.642 1.00 93.88 74 GLY A O 1
ATOM 618 N N . GLN A 1 75 ? 2.505 -6.285 3.710 1.00 94.38 75 GLN A N 1
ATOM 619 C CA . GLN A 1 75 ? 3.809 -6.927 3.603 1.00 94.38 75 GLN A CA 1
ATOM 620 C C . GLN A 1 75 ? 4.206 -7.116 2.134 1.00 94.38 75 GLN A C 1
ATOM 622 O O . GLN A 1 75 ? 5.267 -6.649 1.728 1.00 94.38 75 GLN A O 1
ATOM 627 N N . THR A 1 76 ? 3.322 -7.699 1.321 1.00 95.31 76 THR A N 1
ATOM 628 C CA . THR A 1 76 ? 3.579 -7.946 -0.105 1.00 95.31 76 THR A CA 1
ATOM 629 C C . THR A 1 76 ? 3.915 -6.657 -0.863 1.00 95.31 76 THR A C 1
ATOM 631 O O . THR A 1 76 ? 4.854 -6.631 -1.659 1.00 95.31 76 THR A O 1
ATOM 634 N N . PHE A 1 77 ? 3.161 -5.575 -0.649 1.00 95.38 77 PHE A N 1
ATOM 635 C CA . PHE A 1 77 ? 3.441 -4.297 -1.312 1.00 95.38 77 PHE A CA 1
ATOM 636 C C . PHE A 1 77 ? 4.734 -3.650 -0.818 1.00 95.38 77 PHE A C 1
ATOM 638 O O . PHE A 1 77 ? 5.482 -3.105 -1.629 1.00 95.38 77 PHE A O 1
ATOM 645 N N . THR A 1 78 ? 5.021 -3.739 0.482 1.00 94.12 78 THR A N 1
ATOM 646 C CA . THR A 1 78 ? 6.252 -3.189 1.066 1.00 94.12 78 THR A CA 1
ATOM 647 C C . THR A 1 78 ? 7.486 -3.913 0.531 1.00 94.12 78 THR A C 1
ATOM 649 O O . THR A 1 78 ? 8.433 -3.262 0.100 1.00 94.12 78 THR A O 1
ATOM 652 N N . GLU A 1 79 ? 7.460 -5.246 0.487 1.00 94.12 79 GLU A N 1
ATOM 653 C CA . GLU A 1 79 ? 8.549 -6.063 -0.062 1.00 94.12 79 GLU A CA 1
ATOM 654 C C . GLU A 1 79 ? 8.797 -5.737 -1.537 1.00 94.12 79 GLU A C 1
ATOM 656 O O . GLU A 1 79 ? 9.931 -5.463 -1.924 1.00 94.12 79 GLU A O 1
ATOM 661 N N . LYS A 1 80 ? 7.737 -5.660 -2.353 1.00 92.44 80 LYS A N 1
ATOM 662 C CA . LYS A 1 80 ? 7.860 -5.278 -3.768 1.00 92.44 80 LYS A CA 1
ATOM 663 C C . LYS A 1 80 ? 8.451 -3.881 -3.948 1.00 92.44 80 LYS A C 1
ATOM 665 O O . LYS A 1 80 ? 9.301 -3.704 -4.814 1.00 92.44 80 LYS A O 1
ATOM 670 N N . ALA A 1 81 ? 8.017 -2.902 -3.153 1.00 91.25 81 ALA A N 1
ATOM 671 C CA . ALA A 1 81 ? 8.528 -1.535 -3.235 1.00 91.25 81 ALA A CA 1
ATOM 672 C C . ALA A 1 81 ? 10.008 -1.447 -2.833 1.00 91.25 81 ALA A C 1
ATOM 674 O O . ALA A 1 81 ? 10.779 -0.755 -3.499 1.00 91.25 81 ALA A O 1
ATOM 675 N N . LEU A 1 82 ? 10.420 -2.185 -1.797 1.00 90.38 82 LEU A N 1
ATOM 67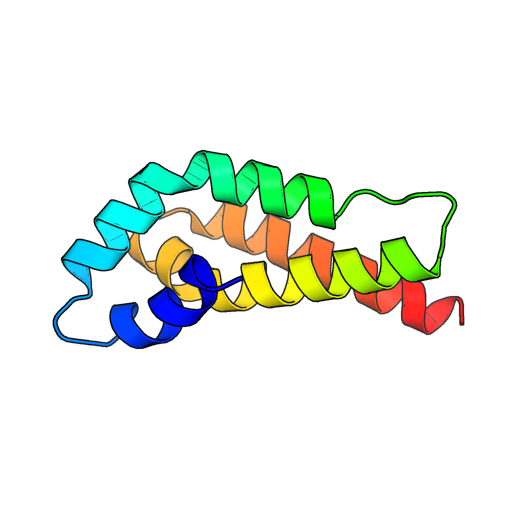6 C CA . LEU A 1 82 ? 11.821 -2.266 -1.376 1.00 90.38 82 LEU A CA 1
ATOM 677 C C . LEU A 1 82 ? 12.688 -2.947 -2.437 1.00 90.38 82 LEU A C 1
ATOM 679 O O . LEU A 1 82 ? 13.673 -2.357 -2.872 1.00 90.38 82 LEU A O 1
ATOM 683 N N . SER A 1 83 ? 12.292 -4.125 -2.926 1.00 89.75 83 SER A N 1
ATOM 684 C CA . SER A 1 83 ? 13.049 -4.835 -3.964 1.00 89.75 83 SER A CA 1
ATOM 685 C C . SER A 1 83 ? 13.159 -4.035 -5.262 1.00 89.75 83 SER A C 1
ATOM 687 O O . SER A 1 83 ? 14.207 -4.043 -5.902 1.00 89.75 83 SER A O 1
ATOM 689 N N . ALA A 1 84 ? 12.101 -3.316 -5.648 1.00 83.69 84 ALA A N 1
ATOM 690 C CA . ALA A 1 84 ? 12.130 -2.434 -6.809 1.00 83.69 84 AL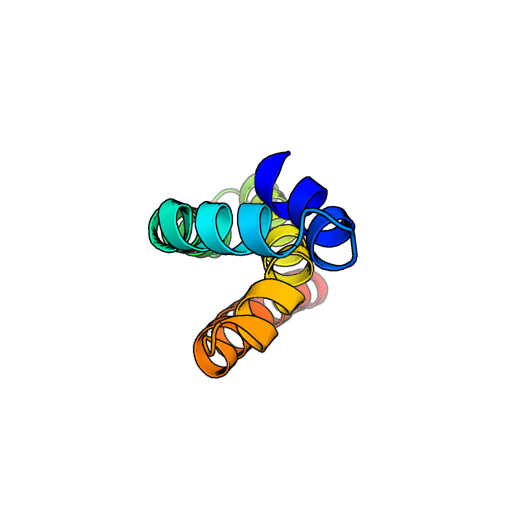A A CA 1
ATOM 691 C C . ALA A 1 84 ? 13.150 -1.293 -6.625 1.00 83.69 84 ALA A C 1
ATOM 693 O O . ALA A 1 84 ? 13.952 -1.039 -7.521 1.00 83.69 84 ALA A O 1
ATOM 694 N N . SER A 1 85 ? 13.176 -0.664 -5.445 1.00 78.88 85 SER A N 1
ATOM 695 C CA . SER A 1 85 ? 14.127 0.406 -5.125 1.00 78.88 85 SER A CA 1
ATOM 696 C C . SER A 1 85 ? 15.578 -0.079 -5.028 1.00 78.88 85 SER A C 1
ATOM 698 O O . SER A 1 85 ? 16.488 0.627 -5.458 1.00 78.88 85 SER A O 1
ATOM 700 N N . GLU A 1 86 ? 15.815 -1.261 -4.459 1.00 77.44 86 GLU A N 1
ATOM 701 C CA . GLU A 1 86 ? 17.150 -1.868 -4.357 1.00 77.44 86 GLU A CA 1
ATOM 702 C C . GLU A 1 86 ? 17.675 -2.320 -5.723 1.00 77.44 86 GLU A C 1
ATOM 704 O O . GLU A 1 86 ? 18.855 -2.143 -6.024 1.00 77.44 86 GLU A O 1
ATOM 709 N N . GLY A 1 87 ? 16.788 -2.846 -6.575 1.00 64.94 87 GLY A N 1
ATOM 710 C CA . GLY A 1 87 ? 17.109 -3.214 -7.951 1.00 64.94 87 GLY A CA 1
ATOM 711 C C . GLY A 1 87 ? 17.654 -2.035 -8.754 1.00 64.94 87 GLY A C 1
ATOM 712 O O . GLY A 1 87 ? 18.590 -2.222 -9.525 1.00 64.94 87 GLY A O 1
ATOM 713 N N . ILE A 1 88 ? 17.156 -0.816 -8.512 1.00 57.22 88 ILE A N 1
ATOM 714 C CA . ILE A 1 88 ? 17.715 0.388 -9.137 1.00 57.22 88 ILE A CA 1
ATOM 715 C C . ILE A 1 88 ? 19.113 0.703 -8.600 1.00 57.22 88 ILE A C 1
ATOM 717 O O . ILE A 1 88 ? 20.014 0.947 -9.401 1.00 57.22 88 ILE A O 1
ATOM 721 N N . LEU A 1 89 ? 19.322 0.653 -7.279 1.00 57.88 89 LEU A N 1
ATOM 722 C CA . LEU A 1 89 ? 20.617 0.965 -6.653 1.00 57.88 89 LEU A CA 1
ATOM 723 C C . LEU A 1 89 ? 21.753 0.023 -7.085 1.00 57.88 89 LEU A C 1
ATOM 725 O O . LEU A 1 89 ? 22.913 0.414 -7.028 1.00 57.88 89 LEU A O 1
ATOM 729 N N . VAL A 1 90 ? 21.436 -1.204 -7.511 1.00 52.94 90 VAL A N 1
ATOM 730 C CA . VAL A 1 90 ? 22.419 -2.178 -8.025 1.00 52.94 90 VAL A CA 1
ATOM 731 C C . VAL A 1 90 ? 22.707 -1.992 -9.523 1.00 52.94 90 VAL A C 1
ATOM 733 O O . VAL A 1 90 ? 23.748 -2.436 -10.004 1.00 52.94 90 VAL A O 1
ATOM 736 N N . THR A 1 91 ? 21.807 -1.345 -10.268 1.00 49.38 91 THR A N 1
ATOM 737 C CA . THR A 1 91 ? 21.932 -1.143 -11.727 1.00 49.38 91 THR A CA 1
ATOM 738 C C . THR A 1 91 ? 22.377 0.262 -12.151 1.00 49.38 91 THR A C 1
ATOM 740 O O . THR A 1 91 ? 22.530 0.494 -13.351 1.00 49.38 91 THR A O 1
ATOM 743 N N . ALA A 1 92 ? 22.576 1.181 -11.201 1.00 45.66 92 ALA A N 1
ATOM 744 C CA . ALA A 1 92 ? 23.071 2.547 -11.414 1.00 45.66 92 ALA A CA 1
ATOM 745 C C . ALA A 1 92 ? 24.581 2.655 -11.151 1.00 45.66 92 ALA A C 1
ATOM 747 O O . ALA A 1 92 ? 25.246 3.414 -11.892 1.00 45.66 92 ALA A O 1
#

Sequence (92 aa):
MTLAEESERELVGPQQTTWLERLEQEHDNLRVALNWALQQDENTNETQRRMEIALRLAGALRRFWQMHGHLNEGQTFTEKALSASEGILVTA

Radius of gyration: 13.77 Å; chains: 1; bounding box: 36×24×38 Å

Foldseek 3Di:
DCLLQVLLVCCVHPCVVVSLVVCVVCVVVLVVLLVVLLDDDPDPVSVQVSLVVLQSNLVSCCSSCVVVVVNVVSVVSNVSSVVSNVVVVVVD